Protein AF-A0A6H0SHU3-F1 (afdb_monomer_lite)

Organism: NCBI:txid1775880

Radius of gyration: 18.31 Å; chains: 1; bounding box: 43×21×56 Å

Foldseek 3Di:
DVVVVVVCVVVVVVVVVVVVVVPDDQVPDPPRDPCCCPDPLVVLLVVLLVVLVVVLCVCVVVVVVVCVVDVDDDDPVVVVVVSVVVSVVSSVVSSVVSVVVVD

Secondary structure (DSSP, 8-state):
-HHHHHHHHHHHHHHHHHHHHHHS-GGGSTT--S-GGGSHHHHHHHHHHHHHHHHHHHHHHHHHHHHHHS-----HHHHHHHHHHHHHHHHHHHHHHHHHHH-

Sequence (103 aa):
MLAALIMTAGLLPVLSTTCWALLLDRNTLRGATRNPAISVESQWYDKAAVGVFQDLLLVCGLGGALFSFMPVSVSLGLVLAGVVLVAMIDFAIRYLMIKRAQS

pLDDT: mean 85.88, std 9.53, range [62.03, 96.38]

Structure (mmCIF, N/CA/C/O backbone):
data_AF-A0A6H0SHU3-F1
#
_entry.id   AF-A0A6H0SHU3-F1
#
loop_
_atom_site.group_PDB
_atom_site.id
_atom_site.type_symbol
_atom_site.label_atom_id
_atom_site.label_alt_id
_atom_site.label_comp_id
_atom_site.label_asym_id
_atom_site.label_entity_id
_atom_site.label_seq_id
_atom_site.pdbx_PDB_ins_code
_atom_site.Cartn_x
_atom_site.Cartn_y
_atom_site.Cartn_z
_atom_site.occupancy
_atom_site.B_iso_or_equiv
_atom_site.auth_seq_id
_atom_site.auth_comp_id
_atom_site.auth_asym_id
_atom_site.auth_atom_id
_atom_site.pdbx_PDB_model_num
ATOM 1 N N . MET A 1 1 ? 22.321 10.930 0.161 1.00 70.69 1 MET A N 1
ATOM 2 C CA . MET A 1 1 ? 21.814 11.499 1.434 1.00 70.69 1 MET A CA 1
ATOM 3 C C . MET A 1 1 ? 20.305 11.741 1.400 1.00 70.69 1 MET A C 1
ATOM 5 O O . MET A 1 1 ? 19.631 11.240 2.286 1.00 70.69 1 MET A O 1
ATOM 9 N N . LEU A 1 2 ? 19.749 12.391 0.366 1.00 79.19 2 LEU A N 1
ATOM 10 C CA . LEU A 1 2 ? 18.297 12.629 0.239 1.00 79.19 2 LEU A CA 1
ATOM 11 C C . LEU A 1 2 ? 17.438 11.347 0.308 1.00 79.19 2 LEU A C 1
ATOM 13 O O . LEU A 1 2 ? 16.492 11.284 1.081 1.00 79.19 2 LEU A O 1
ATOM 17 N N . ALA A 1 3 ? 17.797 10.300 -0.442 1.00 75.94 3 ALA A N 1
ATOM 18 C CA . ALA A 1 3 ? 17.050 9.036 -0.433 1.00 75.94 3 ALA A CA 1
ATOM 19 C C . ALA A 1 3 ? 17.024 8.369 0.956 1.00 75.94 3 ALA A C 1
ATOM 21 O O . ALA A 1 3 ? 15.984 7.888 1.392 1.00 75.94 3 ALA A O 1
ATOM 22 N N . ALA A 1 4 ? 18.145 8.410 1.682 1.00 79.31 4 ALA A N 1
ATOM 23 C CA . ALA A 1 4 ? 18.225 7.887 3.043 1.00 79.31 4 ALA A CA 1
ATOM 24 C C . ALA A 1 4 ? 17.336 8.680 4.014 1.00 79.31 4 ALA A C 1
ATOM 26 O O . ALA A 1 4 ? 16.703 8.072 4.872 1.00 79.31 4 ALA A O 1
ATOM 27 N N . LEU A 1 5 ? 17.239 10.006 3.845 1.00 84.88 5 LEU A N 1
ATOM 28 C CA . LEU A 1 5 ? 16.335 10.863 4.621 1.00 84.88 5 LEU A CA 1
ATOM 29 C C . LEU A 1 5 ? 14.862 10.554 4.340 1.00 84.88 5 LEU A C 1
ATOM 31 O O . LEU A 1 5 ? 14.075 10.466 5.273 1.00 84.88 5 LEU A O 1
ATOM 35 N N . ILE A 1 6 ? 14.491 10.331 3.077 1.00 84.19 6 ILE A N 1
ATOM 36 C CA . ILE A 1 6 ? 13.120 9.947 2.707 1.00 84.19 6 ILE A CA 1
ATOM 37 C C . ILE A 1 6 ? 12.773 8.577 3.305 1.00 84.19 6 ILE A C 1
ATOM 39 O O . ILE A 1 6 ? 11.710 8.414 3.901 1.00 84.19 6 ILE A O 1
ATOM 43 N N . MET A 1 7 ? 13.688 7.606 3.209 1.00 80.31 7 MET A N 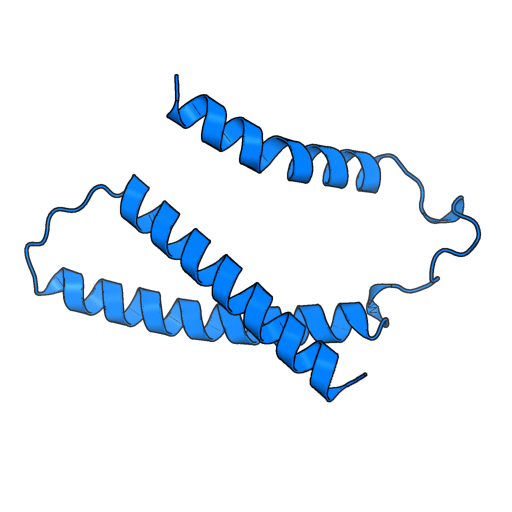1
ATOM 44 C CA . MET A 1 7 ? 13.487 6.279 3.797 1.00 80.31 7 MET A CA 1
ATOM 45 C C . MET A 1 7 ? 13.361 6.341 5.320 1.00 80.31 7 MET A C 1
ATOM 47 O O . MET A 1 7 ? 12.441 5.746 5.873 1.00 80.31 7 MET A O 1
ATOM 51 N N . THR A 1 8 ? 14.245 7.073 6.004 1.00 84.25 8 THR A N 1
ATOM 52 C CA . THR A 1 8 ? 14.159 7.219 7.465 1.00 84.25 8 THR A CA 1
ATOM 53 C C . THR A 1 8 ? 12.898 7.961 7.879 1.00 84.25 8 THR A C 1
ATOM 55 O O . THR A 1 8 ? 12.223 7.480 8.778 1.00 84.25 8 THR A O 1
ATOM 58 N N . ALA A 1 9 ? 12.517 9.048 7.204 1.00 85.38 9 ALA A N 1
ATOM 59 C CA . ALA A 1 9 ? 11.281 9.775 7.498 1.00 85.38 9 ALA A CA 1
ATOM 60 C C . ALA A 1 9 ? 10.021 8.905 7.328 1.00 85.38 9 ALA A C 1
ATOM 62 O O . ALA A 1 9 ? 9.095 9.022 8.126 1.00 85.38 9 ALA A O 1
ATOM 63 N N . GLY A 1 10 ? 9.996 8.008 6.335 1.00 83.62 10 GLY A N 1
ATOM 64 C CA . GLY A 1 10 ? 8.893 7.062 6.138 1.00 83.62 10 GLY A CA 1
ATOM 65 C C . GLY A 1 10 ? 8.875 5.909 7.150 1.00 83.62 10 GLY A C 1
ATOM 66 O O . GLY A 1 10 ? 7.812 5.531 7.636 1.00 83.62 10 GLY A O 1
ATOM 67 N N . LEU A 1 11 ? 10.043 5.359 7.499 1.00 85.62 11 LEU A N 1
ATOM 68 C CA . LEU A 1 11 ? 10.166 4.207 8.404 1.00 85.62 11 LEU A CA 1
ATOM 69 C C . LEU A 1 11 ? 10.045 4.578 9.886 1.00 85.62 11 LEU A C 1
ATOM 71 O O . LEU A 1 11 ? 9.531 3.775 10.664 1.00 85.62 11 LEU A O 1
ATOM 75 N N . LEU A 1 12 ? 10.496 5.771 10.293 1.00 87.00 12 LEU A N 1
ATOM 76 C CA . LEU A 1 12 ? 10.499 6.202 11.697 1.00 87.00 12 LEU A CA 1
ATOM 77 C C . LEU A 1 12 ? 9.125 6.079 12.382 1.00 87.00 12 LEU A C 1
ATOM 79 O O . LEU A 1 12 ? 9.062 5.455 13.443 1.00 87.00 12 LEU A O 1
ATOM 83 N N . PRO A 1 13 ? 8.026 6.633 11.827 1.00 83.75 13 PRO A N 1
ATOM 84 C CA . PRO A 1 13 ? 6.723 6.571 12.487 1.00 83.75 13 PRO A CA 1
ATOM 85 C C . PRO A 1 13 ? 6.186 5.138 12.567 1.00 83.75 13 PRO A C 1
ATOM 87 O O . PRO A 1 13 ? 5.601 4.756 13.581 1.00 83.75 13 PRO A O 1
ATOM 90 N N . VAL A 1 14 ? 6.437 4.319 11.540 1.00 84.94 14 VAL A N 1
ATOM 91 C CA . VAL A 1 14 ? 6.039 2.903 11.513 1.00 84.94 14 VAL A CA 1
ATOM 92 C C . VAL A 1 14 ? 6.765 2.122 12.607 1.00 84.94 14 VAL A C 1
ATOM 94 O O . VAL A 1 14 ? 6.129 1.435 13.408 1.00 84.94 14 VAL A O 1
ATOM 97 N N . LEU A 1 15 ? 8.089 2.265 12.691 1.00 86.38 15 LEU A N 1
ATOM 98 C CA . LEU A 1 15 ? 8.903 1.588 13.699 1.00 86.38 15 LEU A CA 1
ATOM 99 C C . LEU A 1 15 ? 8.585 2.078 15.112 1.00 86.38 15 LEU A C 1
ATOM 101 O O . LEU A 1 15 ? 8.478 1.263 16.022 1.00 86.38 15 LEU A O 1
ATOM 105 N N . SER A 1 16 ? 8.375 3.383 15.297 1.00 86.88 16 SER A N 1
ATOM 106 C CA . SER A 1 16 ? 7.992 3.967 16.587 1.00 86.88 16 SER A CA 1
ATOM 107 C C . SER A 1 16 ? 6.658 3.406 17.084 1.00 86.88 16 SER A C 1
ATOM 109 O O . SER A 1 16 ? 6.569 2.955 18.226 1.00 86.88 16 SER A O 1
ATOM 111 N N . THR A 1 17 ? 5.651 3.347 16.209 1.00 83.00 17 THR A N 1
ATOM 112 C CA . THR A 1 17 ? 4.319 2.832 16.556 1.00 83.00 17 THR A CA 1
ATOM 113 C C . THR A 1 17 ? 4.357 1.327 16.816 1.00 83.00 17 THR A C 1
ATOM 115 O O . THR A 1 17 ? 3.727 0.844 17.754 1.00 83.00 17 THR A O 1
ATOM 118 N N . THR A 1 18 ? 5.145 0.582 16.036 1.00 81.94 18 THR A N 1
ATOM 119 C CA . THR A 1 18 ? 5.349 -0.862 16.235 1.00 81.94 18 THR A CA 1
ATOM 120 C C . THR A 1 18 ? 6.061 -1.140 17.558 1.00 81.94 18 THR A C 1
ATOM 122 O O . THR A 1 18 ? 5.629 -1.996 18.321 1.00 81.94 18 THR A O 1
ATOM 125 N N . CYS A 1 19 ? 7.118 -0.386 17.867 1.00 87.62 19 CYS A N 1
ATOM 126 C CA . CYS A 1 19 ? 7.860 -0.503 19.119 1.00 87.62 19 CYS A CA 1
ATOM 127 C C . CYS A 1 19 ? 6.960 -0.198 20.322 1.00 87.62 19 CYS A C 1
ATOM 129 O O . CYS A 1 19 ? 6.895 -0.987 21.261 1.00 87.62 19 CYS A O 1
ATOM 131 N N . TRP A 1 20 ? 6.181 0.886 20.254 1.00 85.44 20 TRP A N 1
ATOM 132 C CA . TRP A 1 20 ? 5.173 1.203 21.265 1.00 85.44 20 TRP A CA 1
ATOM 133 C C . TRP A 1 20 ? 4.159 0.064 21.436 1.00 85.44 20 TRP A C 1
ATOM 135 O O . TRP A 1 20 ? 3.899 -0.358 22.559 1.00 85.44 20 TRP A O 1
ATOM 145 N N . ALA A 1 21 ? 3.638 -0.485 20.335 1.00 80.25 21 ALA A N 1
ATOM 146 C CA . ALA A 1 21 ? 2.641 -1.554 20.363 1.00 80.25 21 ALA A CA 1
ATOM 147 C C . ALA A 1 21 ? 3.169 -2.891 20.912 1.00 80.25 21 ALA A C 1
ATOM 149 O O . ALA A 1 21 ? 2.369 -3.682 21.410 1.00 80.25 21 ALA A O 1
ATOM 150 N N . LEU A 1 22 ? 4.476 -3.152 20.793 1.00 82.50 22 LEU A N 1
ATOM 151 C CA . LEU A 1 22 ? 5.139 -4.340 21.340 1.00 82.50 22 LEU A CA 1
ATOM 152 C C . LEU A 1 22 ? 5.534 -4.167 22.811 1.00 82.50 22 LEU A C 1
ATOM 154 O O . LEU A 1 22 ? 5.476 -5.130 23.569 1.00 82.50 22 LEU A O 1
ATOM 158 N N . LEU A 1 23 ? 5.955 -2.961 23.207 1.00 85.06 23 LEU A N 1
ATOM 159 C CA . LEU A 1 23 ? 6.407 -2.676 24.570 1.00 85.06 23 LEU A CA 1
ATOM 160 C C . LEU A 1 23 ? 5.250 -2.418 25.543 1.00 85.06 23 LEU A C 1
ATOM 162 O O . LEU A 1 23 ? 5.399 -2.684 26.734 1.00 85.06 23 LEU A O 1
ATOM 166 N N . LEU A 1 24 ? 4.108 -1.901 25.075 1.00 79.94 24 LEU A N 1
ATOM 167 C CA . LEU A 1 24 ? 2.933 -1.723 25.928 1.00 79.94 24 LEU A CA 1
ATOM 168 C C . LEU A 1 24 ? 2.100 -3.002 26.034 1.00 79.94 24 LEU A C 1
ATOM 170 O O . LEU A 1 24 ? 1.493 -3.452 25.060 1.00 79.94 24 LEU A O 1
ATOM 174 N N . ASP A 1 25 ? 1.953 -3.508 27.261 1.00 70.94 25 ASP A N 1
ATOM 175 C CA . ASP A 1 25 ? 0.926 -4.499 27.572 1.00 70.94 25 ASP A CA 1
ATOM 176 C C . ASP A 1 25 ? -0.460 -3.843 27.524 1.00 70.94 25 ASP A C 1
ATOM 178 O O . ASP A 1 25 ? -0.837 -3.026 28.373 1.00 70.94 25 ASP A O 1
ATOM 182 N N . ARG A 1 26 ? -1.241 -4.231 26.514 1.00 63.53 26 ARG A N 1
ATOM 183 C CA . ARG A 1 26 ? -2.581 -3.699 26.244 1.00 63.53 26 ARG A CA 1
ATOM 184 C C . ARG A 1 26 ? -3.554 -3.921 27.400 1.00 63.53 26 ARG A C 1
ATOM 186 O O . ARG A 1 26 ? -4.495 -3.146 27.537 1.00 63.53 26 ARG A O 1
ATOM 193 N N . ASN A 1 27 ? -3.327 -4.926 28.250 1.00 64.19 27 ASN A N 1
ATOM 194 C CA . ASN A 1 27 ? -4.191 -5.207 29.400 1.00 64.19 27 ASN A CA 1
ATOM 195 C C . ASN A 1 27 ? -4.092 -4.141 30.500 1.00 64.19 27 ASN A C 1
ATOM 197 O O . ASN A 1 27 ? -4.972 -4.047 31.353 1.00 64.19 27 ASN A O 1
ATOM 201 N N . THR A 1 28 ? -3.042 -3.319 30.470 1.00 69.44 28 THR A N 1
ATOM 202 C CA . THR A 1 28 ? -2.852 -2.209 31.412 1.00 69.44 28 THR A CA 1
ATOM 203 C C . THR A 1 28 ? -3.555 -0.921 30.965 1.00 69.44 28 THR A C 1
ATOM 205 O O . THR A 1 28 ? -3.696 0.017 31.751 1.00 69.44 28 THR A O 1
ATOM 208 N N . LEU A 1 29 ? -4.051 -0.868 29.721 1.00 68.62 29 LEU A N 1
ATOM 209 C CA . LEU A 1 29 ? -4.709 0.304 29.148 1.00 68.62 29 LEU A CA 1
ATOM 210 C C . LEU A 1 29 ? -6.195 0.345 29.534 1.00 68.62 29 LEU A C 1
ATOM 212 O O . LEU A 1 29 ? -7.033 -0.382 28.995 1.00 68.62 29 LEU A O 1
ATOM 216 N N . ARG A 1 30 ? -6.546 1.243 30.462 1.00 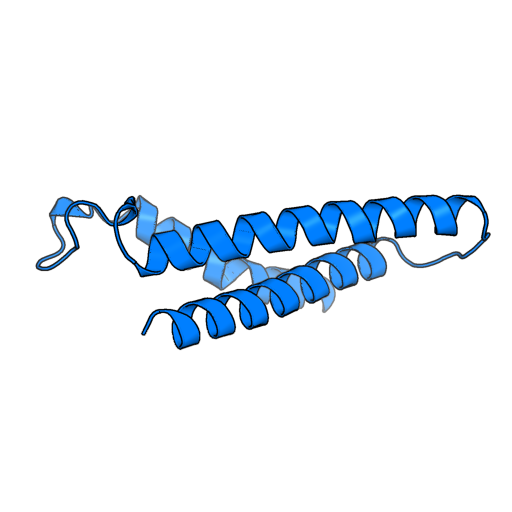62.03 30 ARG A N 1
ATOM 217 C CA . ARG A 1 30 ? -7.945 1.533 30.823 1.00 62.03 30 ARG A CA 1
ATOM 218 C C . ARG A 1 30 ? -8.738 1.972 29.586 1.00 62.03 30 ARG A C 1
ATOM 220 O O . ARG A 1 30 ? -8.394 2.963 28.953 1.00 62.03 30 ARG A O 1
ATOM 227 N N . GLY A 1 31 ? -9.825 1.259 29.285 1.00 66.25 31 GLY A N 1
ATOM 228 C CA . GLY A 1 31 ? -10.716 1.571 28.160 1.00 66.25 31 GLY A CA 1
ATOM 229 C C . GLY A 1 31 ? -10.298 0.967 26.816 1.00 66.25 31 GLY A C 1
ATOM 230 O O . GLY A 1 31 ? -10.977 1.208 25.822 1.00 66.25 31 GLY A O 1
ATOM 231 N N . ALA A 1 32 ? -9.227 0.165 26.764 1.00 63.25 32 ALA A N 1
ATOM 232 C CA . ALA A 1 32 ? -8.871 -0.561 25.550 1.00 63.25 32 ALA A CA 1
ATOM 233 C C . ALA A 1 32 ? -9.946 -1.605 25.201 1.00 63.25 32 ALA A C 1
ATOM 235 O O . ALA A 1 32 ? -10.347 -2.417 26.040 1.00 63.25 32 ALA A O 1
ATOM 236 N N . THR A 1 33 ? -10.412 -1.593 23.950 1.00 63.91 33 THR A N 1
ATOM 237 C CA . THR A 1 33 ? -11.368 -2.575 23.432 1.00 63.91 33 THR A CA 1
ATOM 238 C C . THR A 1 33 ? -10.788 -3.976 23.607 1.00 63.91 33 THR A C 1
ATOM 240 O O . THR A 1 33 ? -9.736 -4.287 23.051 1.00 63.91 33 THR A O 1
ATOM 243 N N . ARG A 1 34 ? -11.474 -4.837 24.372 1.00 64.19 34 ARG A N 1
ATOM 244 C CA . ARG A 1 34 ? -10.975 -6.175 24.748 1.00 64.19 34 ARG A CA 1
ATOM 245 C C . ARG A 1 34 ? -10.667 -7.068 23.540 1.00 64.19 34 ARG A C 1
ATOM 247 O O . ARG A 1 34 ? -9.842 -7.966 23.655 1.00 64.19 34 ARG A O 1
ATOM 254 N N . ASN A 1 35 ? -11.316 -6.821 22.398 1.00 67.38 35 ASN A N 1
ATOM 255 C CA . ASN A 1 35 ? -11.054 -7.532 21.150 1.00 67.38 35 ASN A CA 1
ATOM 256 C C . ASN A 1 35 ? -11.063 -6.573 19.938 1.00 67.38 35 ASN A C 1
ATOM 258 O O . ASN A 1 35 ? -12.098 -6.401 19.292 1.00 67.38 35 ASN A O 1
ATOM 262 N N . PRO A 1 36 ? -9.935 -5.902 19.637 1.00 65.31 36 PRO A N 1
ATOM 263 C CA . PRO A 1 36 ? -9.873 -4.874 18.595 1.00 65.31 36 PRO A CA 1
ATOM 264 C C . PRO A 1 36 ? -10.068 -5.444 17.185 1.00 65.31 36 PRO A C 1
ATOM 266 O O . PRO A 1 36 ? -10.553 -4.734 16.315 1.00 65.31 36 PRO A O 1
ATOM 269 N N . ALA A 1 37 ? -9.777 -6.731 16.971 1.00 65.19 37 ALA A N 1
ATOM 270 C CA . ALA A 1 37 ? -10.002 -7.405 15.691 1.00 65.19 37 ALA A CA 1
ATOM 271 C C . ALA A 1 37 ? -11.493 -7.510 15.308 1.00 65.19 37 ALA A C 1
ATOM 273 O O . ALA A 1 37 ? -11.821 -7.725 14.149 1.00 65.19 37 ALA A O 1
ATOM 274 N N . ILE A 1 38 ? -12.407 -7.352 16.275 1.00 76.75 38 ILE A N 1
ATOM 275 C CA . ILE A 1 38 ? -13.859 -7.372 16.035 1.00 76.75 38 ILE A CA 1
ATOM 276 C C . ILE A 1 38 ? -14.401 -5.940 15.845 1.00 76.75 38 ILE A C 1
ATOM 278 O O . ILE A 1 38 ? -15.589 -5.757 15.586 1.00 76.75 38 ILE A O 1
ATOM 282 N N . SER A 1 39 ? -13.559 -4.903 15.955 1.00 82.31 39 SER A N 1
ATOM 283 C CA . SER A 1 39 ? -14.023 -3.521 15.792 1.00 82.31 39 SER A CA 1
ATOM 284 C C . SER A 1 39 ? -14.466 -3.242 14.353 1.00 82.31 39 SER A C 1
ATOM 286 O O . SER A 1 39 ? -13.979 -3.847 13.393 1.00 82.31 39 SER A O 1
ATOM 288 N N . VAL A 1 40 ? -15.399 -2.298 14.209 1.00 84.81 40 VAL A N 1
ATOM 289 C CA . VAL A 1 40 ? -15.880 -1.844 12.898 1.00 84.81 40 VAL A CA 1
ATOM 290 C C . VAL A 1 40 ? -14.736 -1.266 12.063 1.00 84.81 40 VAL A C 1
ATOM 292 O O . VAL A 1 40 ? -14.644 -1.557 10.875 1.00 84.81 40 VAL A O 1
ATOM 295 N N . GLU A 1 41 ? -13.795 -0.559 12.691 1.00 85.00 41 GLU A N 1
ATOM 296 C CA . GLU A 1 41 ? -12.593 -0.030 12.047 1.00 85.00 41 GLU A CA 1
ATOM 297 C C . GLU A 1 41 ? -11.671 -1.138 11.532 1.00 85.00 41 GLU A C 1
ATOM 299 O O . GLU A 1 41 ? -11.148 -1.019 10.424 1.00 85.00 41 GLU A O 1
ATOM 304 N N . SER A 1 42 ? -11.505 -2.229 12.292 1.00 84.81 42 SER A N 1
ATOM 305 C CA . SER A 1 42 ? -10.745 -3.401 11.834 1.00 84.81 42 SER A CA 1
ATOM 306 C C . SER A 1 42 ? -11.400 -4.02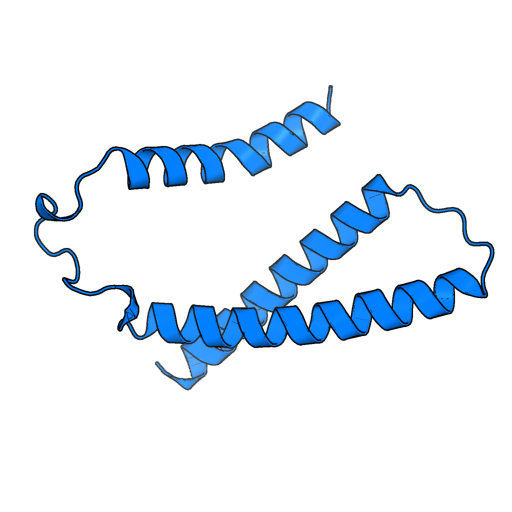8 10.604 1.00 84.81 42 SER A C 1
ATOM 308 O O . SER A 1 42 ? -10.724 -4.319 9.623 1.00 84.81 42 SER A O 1
ATOM 310 N N . GLN A 1 43 ? -12.730 -4.154 10.597 1.00 89.12 43 GLN A N 1
ATOM 311 C CA . GLN A 1 43 ? -13.447 -4.678 9.433 1.00 89.12 43 GLN A CA 1
ATOM 312 C C . GLN A 1 43 ? -13.354 -3.753 8.214 1.00 89.12 43 GLN A C 1
ATOM 314 O O . GLN A 1 43 ? -13.282 -4.234 7.082 1.00 89.12 43 GLN A O 1
ATOM 319 N N . TRP A 1 44 ? -13.374 -2.431 8.406 1.00 92.44 44 TRP A N 1
ATOM 320 C CA . TRP A 1 44 ? -13.171 -1.473 7.315 1.00 92.44 44 TRP A CA 1
ATOM 321 C C . TRP A 1 44 ? -11.763 -1.571 6.740 1.00 92.44 44 TRP A C 1
ATOM 323 O O . TRP A 1 44 ? -11.606 -1.550 5.519 1.00 92.44 44 TRP A O 1
ATOM 333 N N . TYR A 1 45 ? -10.761 -1.712 7.612 1.00 91.88 45 TYR A N 1
ATOM 334 C CA . TYR A 1 45 ? -9.374 -1.930 7.224 1.00 91.88 45 TYR A CA 1
ATOM 335 C C . TYR A 1 45 ? -9.230 -3.205 6.390 1.00 91.88 45 TYR A C 1
ATOM 337 O O . TYR A 1 45 ? -8.735 -3.131 5.269 1.00 91.88 45 TYR A O 1
ATOM 345 N N . ASP A 1 46 ? -9.722 -4.345 6.884 1.00 92.56 46 ASP A N 1
ATOM 346 C CA . ASP A 1 46 ? -9.593 -5.636 6.199 1.00 92.56 46 ASP A CA 1
ATOM 347 C C . ASP A 1 46 ? -10.280 -5.616 4.829 1.00 92.56 46 ASP A C 1
ATOM 349 O O . ASP A 1 46 ? -9.699 -6.028 3.824 1.00 92.56 46 ASP A O 1
ATOM 353 N N . LYS A 1 47 ? -11.495 -5.054 4.752 1.00 92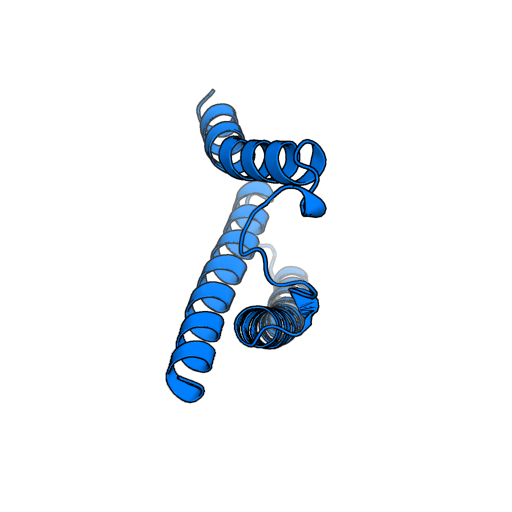.69 47 LYS A N 1
ATOM 354 C CA . LYS A 1 47 ? -12.220 -4.894 3.482 1.00 92.69 47 LYS A CA 1
ATOM 355 C C . LYS A 1 47 ? -11.456 -4.007 2.494 1.00 92.69 47 LYS A C 1
ATOM 357 O O . LYS A 1 47 ? -11.390 -4.337 1.311 1.00 92.69 47 LYS A O 1
ATOM 362 N N . ALA A 1 48 ? -10.884 -2.893 2.957 1.00 94.56 48 ALA A N 1
ATOM 363 C CA . ALA A 1 48 ? -10.085 -2.012 2.110 1.00 94.56 48 ALA A CA 1
ATOM 364 C C . ALA A 1 48 ? -8.798 -2.707 1.638 1.00 94.56 48 ALA A C 1
ATOM 366 O O . ALA A 1 48 ? -8.494 -2.675 0.448 1.00 94.56 48 ALA A O 1
ATOM 367 N N . ALA A 1 49 ? -8.084 -3.381 2.542 1.00 93.94 49 ALA A N 1
ATOM 368 C CA . ALA A 1 49 ? -6.825 -4.059 2.257 1.00 93.94 49 ALA A CA 1
ATOM 369 C C . ALA A 1 49 ? -6.986 -5.189 1.230 1.00 93.94 49 ALA A C 1
ATOM 371 O O . ALA A 1 49 ? -6.189 -5.282 0.297 1.00 93.94 49 ALA A O 1
ATOM 372 N N . VAL A 1 50 ? -8.037 -6.009 1.352 1.00 95.44 50 VAL A N 1
ATOM 373 C CA . VAL A 1 50 ? -8.329 -7.078 0.381 1.00 95.44 50 VAL A CA 1
ATOM 374 C C . VAL A 1 50 ? -8.592 -6.503 -1.013 1.00 95.44 50 VAL A C 1
ATOM 376 O O . VAL A 1 50 ? -8.070 -7.033 -1.991 1.00 95.44 50 VAL A O 1
ATOM 379 N N . GLY A 1 51 ? -9.350 -5.404 -1.111 1.00 94.12 51 GLY A N 1
ATOM 380 C CA . GLY A 1 51 ? -9.611 -4.738 -2.391 1.00 94.12 51 GLY A CA 1
ATOM 381 C C . GLY A 1 51 ? -8.335 -4.198 -3.040 1.00 94.12 51 GLY A C 1
ATOM 382 O O . GLY A 1 51 ? -8.047 -4.520 -4.188 1.00 94.12 51 GLY A O 1
ATOM 383 N N . VAL A 1 52 ? -7.522 -3.465 -2.274 1.00 96.19 52 VAL A N 1
ATOM 384 C CA . VAL A 1 52 ? -6.247 -2.904 -2.758 1.00 96.19 52 VAL A CA 1
ATOM 385 C C . VAL A 1 52 ? -5.291 -4.003 -3.210 1.00 96.19 52 VAL A C 1
ATOM 387 O O . VAL A 1 52 ? -4.591 -3.850 -4.206 1.00 96.19 52 VAL A O 1
ATOM 390 N N . PHE A 1 53 ? -5.254 -5.138 -2.508 1.00 95.38 53 PHE A N 1
ATOM 391 C CA . PHE A 1 53 ? -4.422 -6.269 -2.910 1.00 95.38 53 PHE A CA 1
ATOM 392 C C . PHE A 1 53 ? -4.833 -6.830 -4.279 1.00 95.38 53 PHE A C 1
ATOM 394 O O . PHE A 1 53 ? -3.970 -7.098 -5.113 1.00 95.38 53 PHE A O 1
ATOM 401 N N . GLN A 1 54 ? -6.137 -6.973 -4.534 1.00 96.38 54 GLN A N 1
ATOM 402 C CA . GLN A 1 54 ? -6.645 -7.416 -5.837 1.00 96.38 54 GLN A CA 1
ATOM 403 C C . GLN A 1 54 ? -6.301 -6.419 -6.949 1.00 96.38 54 GLN A C 1
ATOM 405 O O . GLN A 1 54 ? -5.843 -6.829 -8.018 1.00 96.38 54 GLN A O 1
ATOM 410 N N . ASP A 1 55 ? -6.441 -5.123 -6.677 1.00 95.31 55 ASP A N 1
ATOM 411 C CA . ASP A 1 55 ? -6.083 -4.069 -7.625 1.00 95.31 55 ASP A CA 1
ATOM 412 C C . ASP A 1 55 ? -4.578 -4.064 -7.911 1.00 95.31 55 ASP A C 1
ATOM 414 O O . ASP A 1 55 ? -4.164 -3.952 -9.064 1.00 95.31 55 ASP A O 1
ATOM 418 N N . LEU A 1 56 ? -3.745 -4.288 -6.892 1.00 95.75 56 LEU A N 1
ATOM 419 C CA . LEU A 1 56 ? -2.298 -4.389 -7.052 1.00 95.75 56 LEU A CA 1
ATOM 420 C C . LEU A 1 56 ? -1.898 -5.607 -7.890 1.00 95.75 56 LEU A C 1
ATOM 422 O O . LEU A 1 56 ? -1.021 -5.489 -8.743 1.00 95.75 56 LEU A O 1
ATOM 426 N N . LEU A 1 57 ? -2.542 -6.762 -7.688 1.00 96.00 57 LEU A N 1
ATOM 427 C CA . LEU A 1 57 ? -2.322 -7.947 -8.523 1.00 96.00 57 LEU A CA 1
ATOM 428 C C . LEU A 1 57 ? -2.643 -7.657 -9.991 1.00 96.00 57 LEU A C 1
ATOM 430 O O . LEU A 1 57 ? -1.867 -8.026 -10.874 1.00 96.00 57 LEU A O 1
ATOM 434 N N . LEU A 1 58 ? -3.755 -6.968 -10.252 1.00 96.12 58 LEU A N 1
ATOM 435 C CA . LEU A 1 58 ? -4.176 -6.614 -11.603 1.00 96.12 58 LEU A CA 1
ATOM 436 C C . LEU A 1 58 ? -3.227 -5.588 -12.235 1.00 96.12 58 LEU A C 1
ATOM 438 O O . LEU A 1 58 ? -2.729 -5.812 -13.337 1.00 96.12 58 LEU A O 1
ATOM 442 N N . VAL A 1 59 ? -2.929 -4.492 -11.536 1.00 94.00 59 VAL A N 1
ATOM 443 C CA . VAL A 1 59 ? -2.073 -3.405 -12.035 1.00 94.00 59 VAL A CA 1
ATOM 444 C C . VAL A 1 59 ? -0.639 -3.883 -12.249 1.00 94.00 59 VAL A C 1
ATOM 446 O O . VAL A 1 59 ? -0.075 -3.648 -13.317 1.00 94.00 59 VAL A O 1
ATOM 449 N N . CYS A 1 60 ? -0.045 -4.584 -11.282 1.00 93.94 60 CYS A N 1
ATOM 450 C CA . CYS A 1 60 ? 1.316 -5.103 -11.416 1.00 93.94 60 CYS A CA 1
ATOM 451 C C . CYS A 1 60 ? 1.395 -6.239 -12.440 1.00 93.94 60 CYS A C 1
ATOM 453 O O . CYS A 1 60 ? 2.368 -6.302 -13.190 1.00 93.94 60 CYS A O 1
ATOM 455 N N . GLY A 1 61 ? 0.382 -7.109 -12.510 1.00 93.94 61 GLY A N 1
ATOM 456 C CA . GLY A 1 61 ? 0.321 -8.188 -13.496 1.00 93.94 61 GLY A CA 1
ATOM 457 C C . GLY A 1 61 ? 0.234 -7.660 -14.929 1.00 93.94 61 GLY A C 1
ATOM 458 O O . GLY A 1 61 ? 1.055 -8.022 -15.773 1.00 93.94 61 GLY A O 1
ATOM 459 N N . LEU A 1 62 ? -0.709 -6.750 -15.195 1.00 94.31 62 LEU A N 1
ATOM 460 C CA . LEU A 1 62 ? -0.851 -6.109 -16.506 1.00 94.31 62 LEU A CA 1
ATOM 461 C C . LEU A 1 62 ? 0.352 -5.227 -16.838 1.00 94.31 62 LEU A C 1
ATOM 463 O O . LEU A 1 62 ? 0.856 -5.279 -17.958 1.00 94.31 62 LEU A O 1
ATOM 467 N N . GLY A 1 63 ? 0.841 -4.455 -15.867 1.00 91.19 63 GLY A N 1
ATOM 468 C CA . GLY A 1 63 ? 2.039 -3.640 -16.021 1.00 91.19 63 GLY A CA 1
ATOM 469 C C . GLY A 1 63 ? 3.235 -4.494 -16.430 1.00 91.19 63 GLY A C 1
ATOM 470 O O . GLY A 1 63 ? 3.864 -4.216 -17.446 1.00 91.19 63 GLY A O 1
ATOM 471 N N . GLY A 1 64 ? 3.503 -5.581 -15.701 1.00 90.75 64 GLY A N 1
ATOM 472 C CA . GLY A 1 64 ? 4.577 -6.521 -16.019 1.00 90.75 64 GLY A CA 1
ATOM 473 C C . GLY A 1 64 ? 4.450 -7.125 -17.419 1.00 90.75 64 GLY A C 1
ATOM 474 O O . GLY A 1 64 ? 5.435 -7.167 -18.154 1.00 90.75 64 GLY A O 1
ATOM 475 N N . ALA A 1 65 ? 3.240 -7.522 -17.825 1.00 91.25 65 ALA A N 1
ATOM 476 C CA . ALA A 1 65 ? 2.991 -8.026 -19.174 1.00 91.25 65 ALA A CA 1
ATOM 477 C C . ALA A 1 65 ? 3.291 -6.968 -20.251 1.00 91.25 65 ALA A C 1
ATOM 479 O O . ALA A 1 65 ? 3.995 -7.259 -21.212 1.00 91.25 65 ALA A O 1
ATOM 480 N N . LEU A 1 66 ? 2.824 -5.727 -20.079 1.00 90.50 66 LEU A N 1
ATOM 481 C CA . LEU A 1 66 ? 3.073 -4.633 -21.026 1.00 90.50 66 LEU A CA 1
ATOM 482 C C . LEU A 1 66 ? 4.562 -4.278 -21.127 1.00 90.50 66 LEU A C 1
ATOM 484 O O . LEU A 1 66 ? 5.091 -4.145 -22.233 1.00 90.50 66 LEU A O 1
ATOM 488 N N . PHE A 1 67 ? 5.257 -4.189 -19.990 1.00 88.75 67 PHE A N 1
ATOM 489 C CA . PHE A 1 67 ? 6.702 -3.948 -19.954 1.00 88.75 67 PHE A CA 1
ATOM 490 C C . PHE A 1 67 ? 7.511 -5.096 -20.574 1.00 88.75 67 PHE A C 1
ATOM 492 O O . PHE A 1 67 ? 8.624 -4.863 -21.030 1.00 88.75 67 PHE A O 1
ATOM 499 N N . SER A 1 68 ? 6.962 -6.312 -20.668 1.00 87.69 68 SER A N 1
ATOM 500 C CA . SER A 1 68 ? 7.611 -7.411 -21.395 1.00 87.69 68 SER A CA 1
ATOM 501 C C . SER A 1 68 ? 7.628 -7.205 -22.914 1.00 87.69 68 SER A C 1
ATOM 503 O O . SER A 1 68 ? 8.486 -7.777 -23.585 1.00 87.69 68 SER A O 1
ATOM 505 N N . PHE A 1 69 ? 6.692 -6.429 -23.469 1.00 90.62 69 PHE A N 1
ATOM 506 C CA . PHE A 1 69 ? 6.613 -6.159 -24.911 1.00 90.62 69 PHE A CA 1
ATOM 507 C C . PHE A 1 69 ? 7.258 -4.827 -25.306 1.00 90.62 69 PHE A C 1
ATOM 509 O O . PHE A 1 69 ? 7.600 -4.633 -26.472 1.00 90.62 69 PHE A O 1
ATOM 516 N N . MET A 1 70 ? 7.423 -3.902 -24.357 1.00 86.56 70 MET A N 1
ATOM 517 C CA . MET A 1 70 ? 7.967 -2.570 -24.604 1.00 86.56 70 MET A CA 1
ATOM 518 C C . MET A 1 70 ? 9.377 -2.430 -24.009 1.00 86.56 70 MET A C 1
ATOM 520 O O . MET A 1 70 ? 9.533 -2.585 -22.799 1.00 86.56 70 MET A O 1
ATOM 524 N N . PRO A 1 71 ? 10.406 -2.064 -24.796 1.00 79.19 71 PRO A N 1
ATOM 525 C CA . PRO A 1 71 ? 11.760 -1.831 -24.292 1.00 79.19 71 PRO A CA 1
ATOM 526 C C . PRO A 1 71 ? 11.850 -0.472 -23.577 1.00 79.19 71 PRO A C 1
ATOM 528 O O . PRO A 1 71 ? 12.485 0.468 -24.050 1.00 79.19 71 PRO A O 1
ATOM 531 N N . VAL A 1 72 ? 11.167 -0.345 -22.440 1.00 82.38 72 VAL A N 1
ATOM 532 C CA . VAL A 1 72 ? 11.110 0.877 -21.633 1.00 82.38 72 VAL A CA 1
ATOM 533 C C . VAL A 1 72 ? 12.052 0.732 -20.442 1.00 82.38 72 VAL A C 1
ATOM 535 O O . VAL A 1 72 ? 11.821 -0.064 -19.536 1.00 82.38 72 VAL A O 1
ATOM 538 N N . SER A 1 73 ? 13.128 1.518 -20.430 1.00 81.00 73 SER A N 1
ATOM 539 C CA . SER A 1 73 ? 14.094 1.553 -19.330 1.00 81.00 73 SER A CA 1
ATOM 540 C C . SER A 1 73 ? 13.693 2.609 -18.296 1.00 81.00 73 SER A C 1
ATOM 542 O O . SER A 1 73 ? 13.930 3.801 -18.494 1.00 81.00 73 SER A O 1
ATOM 544 N N . VAL A 1 74 ? 13.098 2.180 -17.182 1.00 82.81 74 VAL A N 1
ATOM 545 C CA . VAL A 1 74 ? 12.764 3.042 -16.033 1.00 82.81 74 VAL A CA 1
ATOM 546 C C . VAL A 1 74 ? 13.537 2.562 -14.807 1.00 82.81 74 VAL A C 1
ATOM 548 O O . VAL A 1 74 ? 13.781 1.370 -14.635 1.00 82.81 74 VAL A O 1
ATOM 551 N N . SER A 1 75 ? 13.937 3.495 -13.940 1.00 89.31 75 SER A N 1
ATOM 552 C CA . SER A 1 75 ? 14.592 3.162 -12.672 1.00 89.31 75 SER A CA 1
ATOM 553 C C . SER A 1 75 ? 13.687 2.285 -11.801 1.00 89.31 75 SER A C 1
ATOM 555 O O . SER A 1 75 ? 12.583 2.699 -11.441 1.00 89.31 75 SER A O 1
ATOM 557 N N . LEU A 1 76 ? 14.178 1.106 -11.403 1.00 86.25 76 LEU A N 1
ATOM 558 C CA . LEU A 1 76 ? 13.446 0.158 -10.554 1.00 86.25 76 LEU A CA 1
ATOM 559 C C . LEU A 1 76 ? 12.967 0.799 -9.244 1.00 86.25 76 LEU A C 1
ATOM 561 O O . LEU A 1 76 ? 11.847 0.555 -8.802 1.00 86.25 76 LEU A O 1
ATOM 565 N N . GLY A 1 77 ? 13.792 1.665 -8.646 1.00 88.62 77 GLY A N 1
ATOM 566 C CA . GLY A 1 77 ? 13.424 2.377 -7.423 1.00 88.62 77 GLY A CA 1
ATOM 567 C C . GLY A 1 77 ? 12.217 3.297 -7.618 1.00 88.62 77 GLY A C 1
ATOM 568 O O . GLY A 1 77 ? 11.370 3.389 -6.735 1.00 88.62 77 GLY A O 1
ATOM 569 N N . LEU A 1 78 ? 12.101 3.930 -8.789 1.00 87.50 78 LEU A N 1
ATOM 570 C CA . LEU A 1 78 ? 10.980 4.811 -9.119 1.00 87.50 78 LEU A CA 1
ATOM 571 C C . LEU A 1 78 ? 9.699 4.008 -9.382 1.00 87.50 78 LEU A C 1
ATOM 573 O O . LEU A 1 78 ? 8.629 4.422 -8.943 1.00 87.50 78 LEU A O 1
ATOM 577 N N . VAL A 1 79 ? 9.815 2.834 -10.013 1.00 90.88 79 VAL A N 1
ATOM 578 C CA . VAL A 1 79 ? 8.688 1.905 -10.202 1.00 90.88 79 VAL A CA 1
ATOM 579 C C . VAL A 1 79 ? 8.149 1.433 -8.853 1.00 90.88 79 VAL A C 1
ATOM 581 O O . VAL A 1 79 ? 6.960 1.583 -8.591 1.00 90.88 79 VAL A O 1
ATOM 584 N N . LEU A 1 80 ? 9.012 0.925 -7.968 1.00 90.38 80 LEU A N 1
ATOM 585 C CA . LEU A 1 80 ? 8.594 0.441 -6.648 1.00 90.38 80 LEU A CA 1
ATOM 586 C C . LEU A 1 80 ? 7.991 1.558 -5.790 1.00 90.38 80 LEU A C 1
ATOM 588 O O . LEU A 1 80 ? 6.950 1.354 -5.167 1.00 90.38 80 LEU A O 1
ATOM 592 N N . ALA A 1 81 ? 8.600 2.747 -5.793 1.00 89.69 81 ALA A N 1
ATOM 593 C CA . ALA A 1 81 ? 8.045 3.906 -5.102 1.00 89.69 81 ALA A CA 1
ATOM 594 C C . ALA A 1 81 ? 6.659 4.275 -5.651 1.00 89.69 81 ALA A C 1
ATOM 596 O O . ALA A 1 81 ? 5.740 4.507 -4.870 1.00 89.69 81 ALA A O 1
ATOM 597 N N . GLY A 1 82 ? 6.490 4.274 -6.977 1.00 91.06 82 GLY A N 1
ATOM 598 C CA . GLY A 1 82 ? 5.208 4.532 -7.629 1.00 91.06 82 GLY A CA 1
ATOM 599 C C . GLY A 1 82 ? 4.136 3.515 -7.243 1.00 91.06 82 GLY A C 1
ATOM 600 O O . GLY A 1 82 ? 3.038 3.908 -6.865 1.00 91.06 82 GLY A O 1
ATOM 601 N N . VAL A 1 83 ? 4.468 2.222 -7.260 1.00 93.38 83 VAL A N 1
ATOM 602 C CA . VAL A 1 83 ? 3.551 1.136 -6.875 1.00 93.38 83 VAL A CA 1
ATOM 603 C C . VAL A 1 83 ? 3.089 1.289 -5.423 1.00 93.38 83 VAL A C 1
ATOM 605 O O . VAL A 1 83 ? 1.893 1.209 -5.151 1.00 93.38 83 VAL A O 1
ATOM 608 N N . VAL A 1 84 ? 4.009 1.570 -4.494 1.00 91.62 84 VAL A N 1
ATOM 609 C CA . VAL A 1 84 ? 3.663 1.797 -3.080 1.00 91.62 84 VAL A CA 1
ATOM 610 C C . VAL A 1 84 ? 2.777 3.031 -2.920 1.00 91.62 84 VAL A C 1
ATOM 612 O O . VAL A 1 84 ? 1.787 2.982 -2.196 1.00 91.62 84 VAL A O 1
ATOM 615 N N . LEU A 1 85 ? 3.096 4.128 -3.609 1.00 92.25 85 LEU A N 1
ATOM 616 C CA . LEU A 1 85 ? 2.333 5.373 -3.521 1.00 92.25 85 LEU A CA 1
ATOM 617 C C . LEU A 1 85 ? 0.901 5.178 -4.051 1.00 92.25 85 LEU A C 1
ATOM 619 O O . LEU A 1 85 ? -0.057 5.579 -3.392 1.00 92.25 85 LEU A O 1
ATOM 623 N N . VAL A 1 86 ? 0.743 4.483 -5.182 1.00 93.94 86 VAL A N 1
ATOM 624 C CA . VAL A 1 86 ? -0.571 4.106 -5.728 1.00 93.94 86 VAL A CA 1
ATOM 625 C C . VAL A 1 86 ? -1.346 3.232 -4.741 1.00 93.94 86 VAL A C 1
ATOM 627 O O . VAL A 1 86 ? -2.505 3.531 -4.464 1.00 93.94 86 VAL A O 1
ATOM 630 N N . ALA A 1 87 ? -0.708 2.219 -4.146 1.00 94.69 87 ALA A N 1
ATOM 631 C CA . ALA A 1 87 ? -1.350 1.353 -3.156 1.00 94.69 87 ALA A CA 1
ATOM 632 C C . ALA A 1 87 ? -1.809 2.130 -1.908 1.00 94.69 87 ALA A C 1
ATOM 634 O O . ALA A 1 87 ? -2.908 1.904 -1.406 1.00 94.69 87 ALA A O 1
ATOM 635 N N . MET A 1 88 ? -1.003 3.081 -1.420 1.00 92.94 88 MET A N 1
ATOM 636 C CA . MET A 1 88 ? -1.377 3.932 -0.286 1.00 92.94 88 MET A CA 1
ATOM 637 C C . MET A 1 88 ? -2.573 4.834 -0.608 1.00 92.94 88 MET A C 1
ATOM 639 O O . MET A 1 88 ? -3.460 4.988 0.233 1.00 92.94 88 MET A O 1
ATOM 643 N N . ILE A 1 89 ? -2.606 5.426 -1.807 1.00 95.62 89 ILE A N 1
ATOM 644 C CA . ILE A 1 89 ? -3.718 6.278 -2.246 1.00 95.62 89 ILE A CA 1
ATOM 645 C C . ILE A 1 89 ? -5.000 5.455 -2.395 1.00 95.62 89 ILE A C 1
ATOM 647 O O . ILE A 1 89 ? -6.031 5.852 -1.852 1.00 95.62 89 ILE A O 1
ATOM 651 N N . ASP A 1 90 ? -4.945 4.313 -3.085 1.00 95.75 90 ASP A N 1
ATOM 652 C CA . ASP A 1 90 ? -6.106 3.434 -3.267 1.00 95.75 90 ASP A CA 1
ATOM 653 C C . ASP A 1 90 ? -6.644 2.952 -1.914 1.00 95.75 90 ASP A C 1
ATOM 655 O O . ASP A 1 90 ? -7.837 3.087 -1.631 1.00 95.75 90 ASP A O 1
ATOM 659 N N . PHE A 1 91 ? -5.755 2.524 -1.010 1.00 96.19 91 PHE A N 1
ATOM 660 C CA . PHE A 1 91 ? -6.142 2.153 0.347 1.00 96.19 91 PHE A CA 1
ATOM 661 C C . PHE A 1 91 ? -6.841 3.297 1.083 1.00 96.19 91 PHE A C 1
ATOM 663 O O . PHE A 1 91 ? -7.915 3.095 1.652 1.00 96.19 91 PHE A O 1
ATOM 670 N N . ALA A 1 92 ? -6.271 4.505 1.058 1.00 94.06 92 ALA A N 1
ATOM 671 C CA . ALA A 1 92 ? -6.843 5.660 1.742 1.00 94.06 92 ALA A CA 1
ATOM 672 C C . ALA A 1 92 ? -8.238 6.009 1.204 1.00 94.06 92 ALA A C 1
ATOM 674 O O . ALA A 1 92 ? -9.169 6.212 1.987 1.00 94.06 92 ALA A O 1
ATOM 675 N N . ILE A 1 93 ? -8.405 6.040 -0.121 1.00 96.31 93 ILE A N 1
ATOM 676 C CA . ILE A 1 93 ? -9.694 6.322 -0.764 1.00 96.31 93 ILE A CA 1
ATOM 677 C C . ILE A 1 93 ? -10.718 5.254 -0.372 1.00 96.31 93 ILE A C 1
ATOM 679 O O . ILE A 1 93 ? -11.802 5.585 0.114 1.00 96.31 93 ILE A O 1
ATOM 683 N N . ARG A 1 94 ? -10.367 3.974 -0.524 1.00 95.12 94 ARG A N 1
ATOM 684 C CA . ARG A 1 94 ? -11.272 2.848 -0.274 1.00 95.12 94 ARG A CA 1
ATOM 685 C C . ARG A 1 94 ? -11.674 2.751 1.193 1.00 95.12 94 ARG A C 1
ATOM 687 O O . ARG A 1 94 ? -12.855 2.575 1.491 1.00 95.12 94 ARG A O 1
ATOM 694 N N . TYR A 1 95 ? -10.730 2.959 2.107 1.00 94.50 95 TYR A N 1
ATOM 695 C CA . TYR A 1 95 ? -11.005 3.030 3.539 1.00 94.50 95 TYR A CA 1
ATOM 696 C C . TYR A 1 95 ? -11.983 4.164 3.871 1.00 94.50 95 TYR A C 1
ATOM 698 O O . TYR A 1 95 ? -12.971 3.943 4.571 1.00 94.50 95 TYR A O 1
ATOM 706 N N . LEU A 1 96 ? -11.762 5.372 3.337 1.00 93.81 96 LEU A N 1
ATOM 707 C CA . LEU A 1 96 ? -12.649 6.515 3.573 1.00 93.81 96 LEU A CA 1
ATOM 708 C C . LEU A 1 96 ? -14.048 6.305 2.980 1.00 93.81 96 LEU A C 1
ATOM 710 O O . LEU A 1 96 ? -15.030 6.711 3.600 1.00 93.81 96 LEU A O 1
ATOM 714 N N . MET A 1 97 ? -14.156 5.660 1.817 1.00 95.88 97 MET A N 1
ATOM 715 C CA . MET A 1 97 ? -15.443 5.313 1.209 1.00 95.88 97 MET A CA 1
ATOM 716 C C . MET A 1 97 ? -16.213 4.293 2.051 1.00 95.88 97 MET A C 1
ATOM 718 O O . MET A 1 97 ? -17.383 4.519 2.351 1.00 95.88 97 MET A O 1
ATOM 722 N N . ILE A 1 98 ? -15.561 3.206 2.479 1.00 94.44 98 ILE A N 1
ATOM 723 C CA . ILE A 1 98 ? -16.179 2.177 3.328 1.00 94.44 98 ILE A CA 1
ATOM 724 C C . ILE A 1 98 ? -16.611 2.781 4.664 1.00 94.44 98 ILE A C 1
ATOM 726 O O . ILE A 1 98 ? -17.746 2.569 5.088 1.00 94.44 98 ILE A O 1
ATOM 730 N N . LYS A 1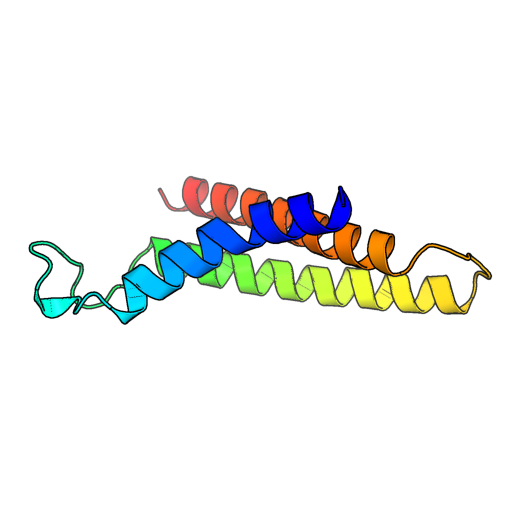 99 ? -15.736 3.584 5.282 1.00 93.44 99 LYS A N 1
ATOM 731 C CA . LYS A 1 99 ? -16.037 4.305 6.519 1.00 93.44 99 LYS A CA 1
ATOM 732 C C . LYS A 1 99 ? -17.276 5.184 6.363 1.00 93.44 99 LYS A C 1
ATOM 734 O O . LYS A 1 99 ? -18.139 5.134 7.221 1.00 93.44 99 LYS A O 1
ATOM 739 N N . ARG A 1 100 ? -17.385 5.965 5.280 1.00 93.25 100 ARG A N 1
ATOM 740 C CA . ARG A 1 100 ? -18.559 6.822 5.022 1.00 93.25 100 ARG A CA 1
ATOM 741 C C . ARG A 1 100 ? -19.838 6.036 4.740 1.00 93.25 100 ARG A C 1
ATOM 743 O O . ARG A 1 100 ? -20.915 6.527 5.036 1.00 93.25 100 ARG A O 1
ATOM 750 N N . ALA A 1 101 ? -19.735 4.858 4.131 1.00 92.44 101 ALA A N 1
ATOM 751 C CA . ALA A 1 101 ? -20.897 4.031 3.808 1.00 92.44 101 ALA A CA 1
ATOM 752 C C . ALA A 1 101 ? -21.446 3.256 5.021 1.00 92.44 101 ALA A C 1
ATOM 754 O O . ALA A 1 101 ? -22.586 2.803 4.983 1.00 92.44 101 ALA A O 1
ATOM 755 N N . GLN A 1 102 ? -20.623 3.054 6.055 1.00 87.50 102 GLN A N 1
ATOM 756 C CA . GLN A 1 102 ? -20.942 2.247 7.241 1.00 87.50 102 GLN A CA 1
ATOM 757 C C . GLN A 1 102 ? -20.930 3.060 8.550 1.00 87.50 102 GLN A C 1
ATOM 759 O O . GLN A 1 102 ? -21.039 2.462 9.621 1.00 87.50 102 GLN A O 1
ATOM 764 N N . SER A 1 103 ? -20.775 4.388 8.467 1.00 72.50 103 SER A N 1
ATOM 765 C CA . SER A 1 103 ? -20.948 5.3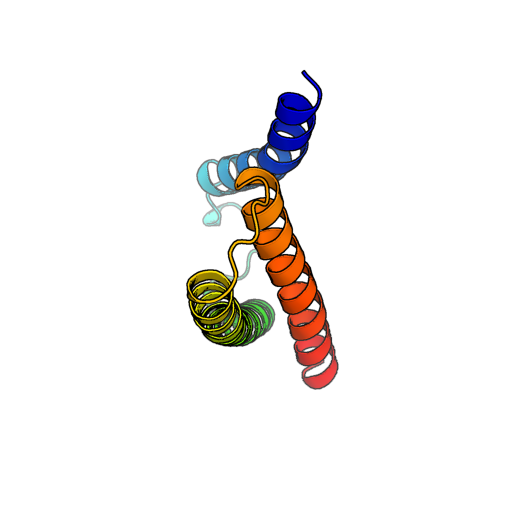42 9.575 1.00 72.50 103 SER A CA 1
ATOM 766 C C . SER A 1 103 ? -22.394 5.791 9.691 1.00 72.50 103 SER A C 1
ATOM 768 O O . SER A 1 103 ? -22.897 5.837 10.830 1.00 72.50 103 SER A O 1
#